Protein AF-A0A8J6VLK1-F1 (afdb_monomer)

Mean predicted aligned error: 10.71 Å

Solvent-accessible surface area (backbone atoms only — not comparable to full-atom values): 8715 Å² total; per-residue (Å²): 132,84,77,88,84,84,88,88,78,76,74,64,90,90,67,52,43,70,64,50,46,56,55,45,25,78,74,69,78,52,86,76,86,52,73,69,57,40,74,74,72,68,67,75,60,45,76,45,78,41,61,60,67,65,59,52,51,52,56,49,54,55,53,46,72,74,38,74,77,52,62,78,78,62,76,53,60,64,62,54,32,58,75,71,73,48,83,78,76,85,73,88,83,77,78,84,93,61,104,47,65,68,46,72,30,38,53,79,77,70,54,44,61,44,67,68,56,51,49,53,64,71,66,50,78,81,78,76,79,84,125

Sequence (131 aa):
MTKPFVVVVTGRPGSGKTTLAHKLVGQIHCTALCRDEFKEGYVNSIVVCTVDPYLAKARFIERGLANFTRERFHGDKATLSSKEGIELLVGKYYPPEMDLPTLTVDTTDGYSPTLEQIIAFVMRPKTLIGK

Structure (mmCIF, N/CA/C/O backbone):
data_AF-A0A8J6VLK1-F1
#
_entry.id   AF-A0A8J6VLK1-F1
#
loop_
_atom_site.group_PDB
_atom_site.id
_atom_site.type_symbol
_atom_site.label_atom_id
_atom_site.label_alt_id
_atom_site.label_comp_id
_atom_site.label_asym_id
_atom_site.label_entity_id
_atom_site.label_seq_id
_atom_site.pdbx_PDB_ins_code
_atom_site.Cartn_x
_atom_site.Cartn_y
_atom_site.Cartn_z
_atom_site.occupancy
_atom_site.B_iso_or_equiv
_atom_site.auth_seq_id
_atom_site.auth_comp_id
_atom_site.auth_asym_id
_atom_site.auth_atom_id
_atom_site.pdbx_PDB_model_num
ATOM 1 N N . MET A 1 1 ? 12.387 25.722 6.739 1.00 49.88 1 MET A N 1
ATOM 2 C CA . MET A 1 1 ? 11.255 24.839 7.097 1.00 49.88 1 MET A CA 1
ATOM 3 C C . MET A 1 1 ? 11.788 23.699 7.944 1.00 49.88 1 MET A C 1
ATOM 5 O O . MET A 1 1 ? 12.787 23.100 7.561 1.00 49.88 1 MET A O 1
ATOM 9 N N . THR A 1 2 ? 11.181 23.427 9.094 1.00 71.25 2 THR A N 1
ATOM 10 C CA . THR A 1 2 ? 11.481 22.232 9.892 1.00 71.25 2 THR A CA 1
ATOM 11 C C . THR A 1 2 ? 10.940 21.004 9.159 1.00 71.25 2 THR A C 1
ATOM 13 O O . THR A 1 2 ? 9.825 21.029 8.641 1.00 71.25 2 THR A O 1
ATOM 16 N N . LYS A 1 3 ? 11.742 19.940 9.044 1.00 74.50 3 LYS A N 1
ATOM 17 C CA . LYS A 1 3 ? 11.248 18.682 8.469 1.00 74.50 3 LYS A CA 1
ATOM 18 C C . LYS A 1 3 ? 10.219 18.068 9.427 1.00 74.50 3 LYS A C 1
ATOM 20 O O . LYS A 1 3 ? 10.479 18.067 10.632 1.00 74.50 3 LYS A O 1
ATOM 25 N N . PRO A 1 4 ? 9.097 17.525 8.926 1.00 83.06 4 PRO A N 1
ATOM 26 C CA . PRO A 1 4 ? 8.221 16.708 9.755 1.00 83.06 4 PRO A CA 1
ATOM 27 C C . PRO A 1 4 ? 9.006 15.502 10.293 1.00 83.06 4 PRO A C 1
ATOM 29 O O . PRO A 1 4 ? 9.884 14.974 9.605 1.00 83.06 4 PRO A O 1
ATOM 32 N N . PHE A 1 5 ? 8.710 15.081 11.523 1.00 81.38 5 PHE A N 1
ATOM 33 C CA . PHE A 1 5 ? 9.345 13.924 12.154 1.00 81.38 5 PHE A CA 1
ATOM 34 C C . PHE A 1 5 ? 8.366 12.748 12.233 1.00 81.38 5 PHE A C 1
ATOM 36 O O . PHE A 1 5 ? 7.159 12.938 12.357 1.00 81.38 5 PHE A O 1
ATOM 43 N N . VAL A 1 6 ? 8.895 11.526 12.154 1.00 87.56 6 VAL A N 1
ATOM 44 C CA . VAL A 1 6 ? 8.138 10.277 12.308 1.00 87.56 6 VAL A CA 1
ATOM 45 C C . VAL A 1 6 ? 8.743 9.509 13.474 1.00 87.56 6 VAL A C 1
ATOM 47 O O . VAL A 1 6 ? 9.956 9.307 13.517 1.00 87.56 6 VAL A O 1
ATOM 50 N N . VAL A 1 7 ? 7.903 9.073 14.412 1.00 88.25 7 VAL A N 1
ATOM 51 C CA . VAL A 1 7 ? 8.312 8.235 15.547 1.00 88.25 7 VAL A CA 1
ATOM 52 C C . VAL A 1 7 ? 7.909 6.793 15.258 1.00 88.25 7 VAL A C 1
ATOM 54 O O . VAL A 1 7 ? 6.735 6.508 15.036 1.00 88.25 7 VAL A O 1
ATOM 57 N N . VAL A 1 8 ? 8.878 5.874 15.267 1.00 91.19 8 VAL A N 1
ATOM 58 C CA . VAL A 1 8 ? 8.639 4.443 15.029 1.00 91.19 8 VAL A CA 1
ATOM 59 C C . VAL A 1 8 ? 8.629 3.699 16.362 1.00 91.19 8 VAL A C 1
ATOM 61 O O . VAL A 1 8 ? 9.651 3.618 17.039 1.00 91.19 8 VAL A O 1
ATOM 64 N N . VAL A 1 9 ? 7.483 3.117 16.723 1.00 90.69 9 VAL A N 1
ATOM 65 C CA . VAL A 1 9 ? 7.336 2.261 17.911 1.00 90.69 9 VAL A CA 1
ATOM 66 C C . VAL A 1 9 ? 7.326 0.796 17.465 1.00 90.69 9 VAL A C 1
ATOM 68 O O . VAL A 1 9 ? 6.412 0.357 16.772 1.00 90.69 9 VAL A O 1
ATOM 71 N N . THR A 1 10 ? 8.345 0.024 17.849 1.00 92.69 10 THR A N 1
ATOM 72 C CA . THR A 1 10 ? 8.532 -1.378 17.424 1.00 92.69 10 THR A CA 1
ATOM 73 C C . THR A 1 10 ? 8.761 -2.317 18.615 1.00 92.69 10 THR A C 1
ATOM 75 O O . THR A 1 10 ? 9.049 -1.870 19.721 1.00 92.69 10 THR A O 1
ATOM 78 N N . GLY A 1 11 ? 8.588 -3.627 18.413 1.00 89.19 11 GLY A N 1
ATOM 79 C CA . GLY A 1 11 ? 8.733 -4.658 19.449 1.00 89.19 11 GLY A CA 1
ATOM 80 C C . GLY A 1 11 ? 7.999 -5.966 19.121 1.00 89.19 11 GLY A C 1
ATOM 81 O O . GLY A 1 11 ? 7.178 -6.026 18.201 1.00 89.19 11 GLY A O 1
ATOM 82 N N . ARG A 1 12 ? 8.274 -7.033 19.886 1.00 88.06 12 ARG A N 1
ATOM 83 C CA . ARG A 1 12 ? 7.633 -8.357 19.721 1.00 88.06 12 ARG A CA 1
ATOM 84 C C . ARG A 1 12 ? 6.106 -8.286 19.911 1.00 88.06 12 ARG A C 1
ATOM 86 O O . ARG A 1 12 ? 5.625 -7.391 20.610 1.00 88.06 12 ARG A O 1
ATOM 93 N N 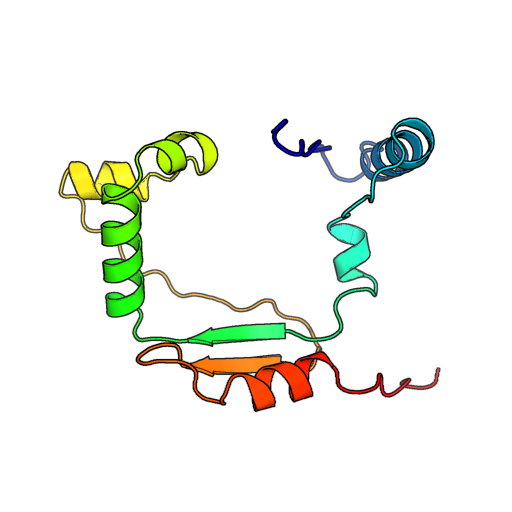. PRO A 1 13 ? 5.298 -9.191 19.322 1.00 86.50 13 PRO A N 1
ATOM 94 C CA . PRO A 1 13 ? 3.877 -9.327 19.675 1.00 86.50 13 PRO A CA 1
ATOM 95 C C . PRO A 1 13 ? 3.682 -9.389 21.203 1.00 86.50 13 PRO A C 1
ATOM 97 O O . PRO A 1 13 ? 4.484 -10.017 21.887 1.00 86.50 13 PRO A O 1
ATOM 100 N N . GLY A 1 14 ? 2.689 -8.672 21.743 1.00 85.44 14 GLY A N 1
ATOM 101 C CA . GLY A 1 14 ? 2.448 -8.570 23.194 1.00 85.44 14 GLY A CA 1
ATOM 102 C C . GLY A 1 14 ? 3.321 -7.573 23.979 1.00 85.44 14 GLY A C 1
ATOM 103 O O . GLY A 1 14 ? 3.037 -7.321 25.142 1.00 85.44 14 GLY A O 1
ATOM 104 N N . SER A 1 15 ? 4.332 -6.930 23.377 1.00 93.88 15 SER A N 1
ATOM 105 C CA . SER A 1 15 ? 5.268 -6.039 24.098 1.00 93.88 15 SER A CA 1
ATOM 106 C C . SER A 1 15 ? 4.722 -4.651 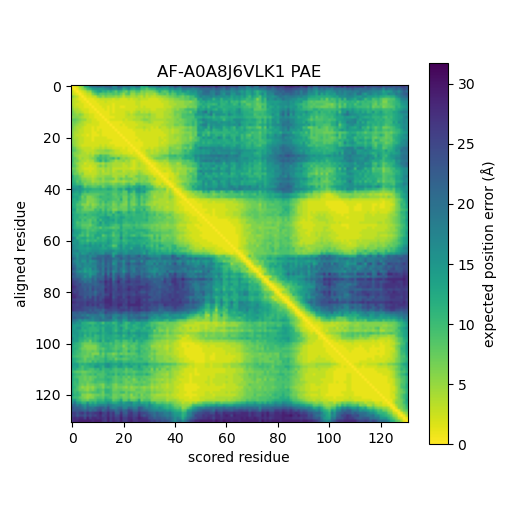24.498 1.00 93.88 15 SER A C 1
ATOM 108 O O . SER A 1 15 ? 5.504 -3.769 24.837 1.00 93.88 15 SER A O 1
ATOM 110 N N . GLY A 1 16 ? 3.416 -4.395 24.372 1.00 91.75 16 GLY A N 1
ATOM 111 C CA . GLY A 1 16 ? 2.799 -3.107 24.742 1.00 91.75 16 GLY A CA 1
ATOM 112 C C . GLY A 1 16 ? 3.019 -1.929 23.775 1.00 91.75 16 GLY A C 1
ATOM 113 O O . GLY A 1 16 ? 2.579 -0.818 24.054 1.00 91.75 16 GLY A O 1
ATOM 114 N N . LYS A 1 17 ? 3.654 -2.146 22.617 1.00 94.06 17 LYS A N 1
ATOM 115 C CA . LYS A 1 17 ? 3.931 -1.108 21.597 1.00 94.06 17 LYS A CA 1
ATOM 116 C C . LYS A 1 17 ? 2.686 -0.349 21.110 1.00 94.06 17 LYS A C 1
ATOM 118 O O . LYS A 1 17 ? 2.751 0.868 20.982 1.00 94.06 17 LYS A O 1
ATOM 123 N N . THR A 1 18 ? 1.551 -1.024 20.922 1.00 88.06 18 THR A N 1
ATOM 124 C CA . THR A 1 18 ? 0.277 -0.379 20.550 1.00 88.06 18 THR A CA 1
ATOM 125 C C . THR A 1 18 ? -0.217 0.549 21.664 1.00 88.06 18 THR A C 1
ATOM 127 O O . THR A 1 18 ? -0.536 1.706 21.414 1.00 88.06 18 THR A O 1
ATOM 130 N N . THR A 1 19 ? -0.180 0.095 22.922 1.00 91.81 19 THR A N 1
ATOM 131 C CA . THR A 1 19 ? -0.539 0.915 24.092 1.00 91.81 19 THR A CA 1
ATOM 132 C C . THR A 1 19 ? 0.365 2.139 24.234 1.00 91.81 19 THR A C 1
ATOM 134 O O . THR A 1 19 ? -0.120 3.233 24.520 1.00 91.81 19 THR A O 1
ATOM 137 N N . LEU A 1 20 ? 1.675 1.977 24.025 1.00 92.62 20 LEU A N 1
ATOM 138 C CA . LEU A 1 20 ? 2.626 3.086 24.065 1.00 92.62 20 LEU A CA 1
ATOM 139 C C . LEU A 1 20 ? 2.364 4.096 22.941 1.00 92.62 20 LEU A C 1
ATOM 141 O O . LEU A 1 20 ? 2.345 5.294 23.208 1.00 92.62 20 LEU A O 1
ATOM 145 N N . ALA A 1 21 ? 2.124 3.629 21.713 1.00 91.75 21 ALA A N 1
ATOM 146 C CA . ALA A 1 21 ? 1.833 4.495 20.572 1.00 91.75 21 ALA A CA 1
ATOM 147 C C . ALA 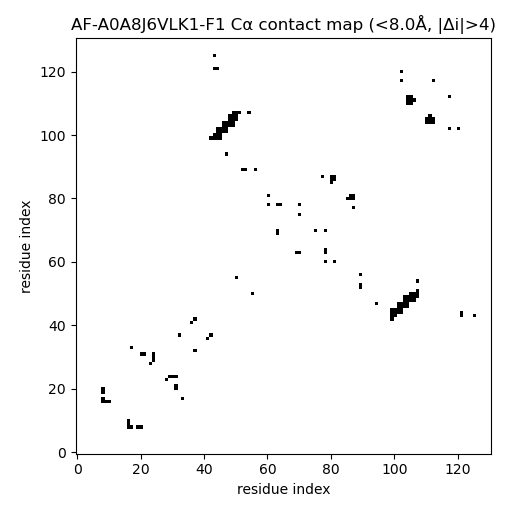A 1 21 ? 0.594 5.376 20.818 1.00 91.75 21 ALA A C 1
ATOM 149 O O . ALA A 1 21 ? 0.661 6.586 20.615 1.00 91.75 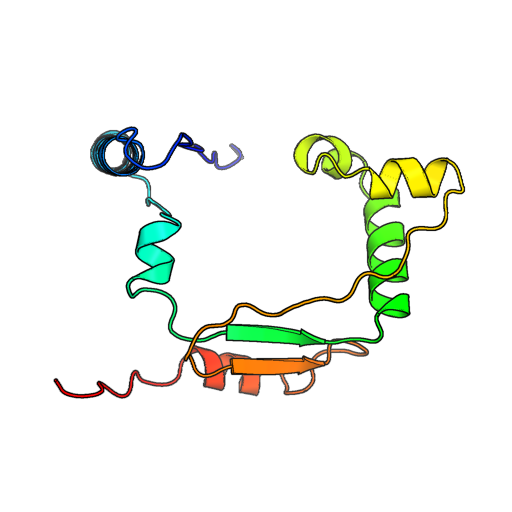21 ALA A O 1
ATOM 150 N N . HIS A 1 22 ? -0.496 4.809 21.347 1.00 89.12 22 HIS A N 1
ATOM 151 C CA . HIS A 1 22 ? -1.707 5.575 21.683 1.00 89.12 22 HIS A CA 1
ATOM 152 C C . HIS A 1 22 ? -1.498 6.577 22.818 1.00 89.12 22 HIS A C 1
ATOM 154 O O . HIS A 1 22 ? -1.993 7.701 22.756 1.00 89.12 22 HIS A O 1
ATOM 160 N N . LYS A 1 23 ? -0.716 6.214 23.843 1.00 92.19 23 LYS A N 1
ATOM 161 C CA . LYS A 1 23 ? -0.344 7.163 24.904 1.00 92.19 23 LYS A CA 1
ATOM 162 C C . LYS A 1 23 ? 0.489 8.322 24.361 1.00 92.19 23 LYS A C 1
ATOM 164 O O . LYS A 1 23 ? 0.266 9.456 24.771 1.00 92.19 23 LYS A O 1
ATOM 169 N N . LEU A 1 24 ? 1.419 8.048 23.443 1.00 91.56 24 LEU A N 1
ATOM 170 C CA . LEU A 1 24 ? 2.227 9.082 22.797 1.00 91.56 24 LEU A CA 1
ATOM 171 C C . LEU A 1 24 ? 1.344 10.051 22.010 1.00 91.56 24 LEU A C 1
ATOM 173 O O . LEU A 1 24 ? 1.456 11.252 22.222 1.00 91.56 24 LEU A O 1
ATOM 177 N N . VAL A 1 25 ? 0.416 9.555 21.188 1.00 90.50 25 VAL A N 1
ATOM 178 C CA . VAL A 1 25 ? -0.532 10.391 20.425 1.00 90.50 25 VAL A CA 1
ATOM 179 C C . VAL A 1 25 ? -1.225 11.439 21.295 1.00 90.50 25 VAL A C 1
ATOM 181 O O . VAL A 1 25 ? -1.259 12.611 20.922 1.00 90.50 25 VAL A O 1
ATOM 184 N N . GLY A 1 26 ? -1.712 11.041 22.475 1.00 85.69 26 GLY A N 1
ATOM 185 C CA . GLY A 1 26 ? -2.379 11.956 23.406 1.00 85.69 26 GLY A CA 1
ATOM 186 C C . GLY A 1 26 ? -1.472 13.045 23.995 1.00 85.69 26 GLY A C 1
ATOM 187 O O . GLY A 1 26 ? -1.980 14.064 24.447 1.00 85.69 26 GLY A O 1
ATOM 188 N N . GLN A 1 27 ? -0.152 12.846 23.988 1.00 89.88 27 GLN A N 1
ATOM 189 C CA . GLN A 1 27 ? 0.836 13.755 24.585 1.00 89.88 27 GLN A CA 1
ATOM 190 C C . GLN A 1 27 ? 1.533 14.646 23.551 1.00 89.88 27 GLN A C 1
ATOM 192 O O . GLN A 1 27 ? 1.861 15.789 23.848 1.00 89.88 27 GLN A O 1
ATOM 197 N N . ILE A 1 28 ? 1.781 14.129 22.344 1.00 87.75 28 ILE A N 1
ATOM 198 C CA . ILE A 1 28 ? 2.503 14.850 21.280 1.00 87.75 28 ILE A CA 1
ATOM 199 C C . ILE A 1 28 ? 1.589 15.344 20.151 1.00 87.75 28 ILE A C 1
ATOM 201 O O . ILE A 1 28 ? 2.084 15.877 19.161 1.00 87.75 28 ILE A O 1
ATOM 205 N N . HIS A 1 29 ? 0.268 15.182 20.298 1.00 81.88 29 HIS A N 1
ATOM 206 C CA . HIS A 1 29 ? -0.762 15.648 19.360 1.00 81.88 29 HIS A CA 1
ATOM 207 C C . HIS A 1 29 ? -0.517 15.218 17.902 1.00 81.88 29 HIS A C 1
ATOM 209 O O . HIS A 1 29 ? -0.728 15.987 16.965 1.00 81.88 29 HIS A O 1
ATOM 215 N N . CYS A 1 30 ? -0.059 13.981 17.703 1.00 83.62 30 CYS A N 1
ATOM 216 C CA . CYS A 1 30 ? 0.185 13.405 16.380 1.00 83.62 30 CYS A CA 1
ATOM 217 C C . CYS A 1 30 ? -0.813 12.283 16.058 1.00 83.62 30 CYS A C 1
ATOM 219 O O . CYS A 1 30 ? -1.519 11.799 16.934 1.00 83.62 30 CYS A O 1
ATOM 221 N N . THR A 1 31 ? -0.850 11.813 14.812 1.00 84.38 31 THR A N 1
ATOM 222 C CA . THR A 1 31 ? -1.642 10.633 14.423 1.00 84.38 31 THR A CA 1
ATOM 223 C C . THR A 1 31 ? -0.821 9.354 14.613 1.00 84.38 31 THR A C 1
ATOM 225 O O . THR A 1 31 ? 0.327 9.297 14.171 1.00 84.38 31 THR A O 1
ATOM 228 N N . ALA A 1 32 ? -1.391 8.315 15.234 1.00 83.25 32 ALA A N 1
ATOM 229 C CA . ALA A 1 32 ? -0.798 6.974 15.224 1.00 83.25 32 ALA A CA 1
ATOM 230 C C . ALA A 1 32 ? -1.213 6.224 13.957 1.00 83.25 32 ALA A C 1
ATOM 232 O O . ALA A 1 32 ? -2.392 6.153 13.623 1.00 83.25 32 ALA A O 1
ATOM 233 N N . LEU A 1 33 ? -0.234 5.627 13.281 1.00 84.44 33 LEU A N 1
ATOM 234 C CA . LEU A 1 33 ? -0.444 4.708 12.167 1.00 84.44 33 LEU A CA 1
ATOM 235 C C . LEU A 1 33 ? -0.008 3.315 12.638 1.00 84.44 33 LEU A C 1
ATOM 237 O O . LEU A 1 33 ? 1.185 3.019 12.704 1.00 84.44 33 LEU A O 1
ATOM 241 N N . CYS A 1 34 ? -0.968 2.476 13.027 1.00 80.31 34 CYS A N 1
ATOM 242 C CA . CYS A 1 34 ? -0.709 1.168 13.626 1.00 80.31 34 CYS A CA 1
ATOM 243 C C . CYS A 1 34 ? -0.967 0.042 12.617 1.00 80.31 34 CYS A C 1
ATOM 245 O O . CYS A 1 34 ? -2.067 -0.101 12.091 1.00 80.31 34 CYS A O 1
ATOM 247 N N . ARG A 1 35 ? 0.051 -0.793 12.360 1.00 79.00 35 ARG A N 1
ATOM 248 C CA . ARG A 1 35 ? -0.036 -1.909 11.398 1.00 79.00 35 ARG A CA 1
ATOM 249 C C . ARG A 1 35 ? -1.184 -2.869 11.710 1.00 79.00 35 ARG A C 1
ATOM 251 O O . ARG A 1 35 ? -1.844 -3.336 10.788 1.00 79.00 35 ARG A O 1
ATOM 258 N N . ASP A 1 36 ? -1.363 -3.202 12.981 1.00 73.56 36 ASP A N 1
ATOM 259 C CA . ASP A 1 36 ? -2.340 -4.205 13.394 1.00 73.56 36 ASP A CA 1
ATOM 260 C C . ASP A 1 36 ? -3.767 -3.625 13.260 1.00 73.56 36 ASP A C 1
ATOM 262 O O . ASP A 1 36 ? -4.636 -4.271 12.687 1.00 73.56 36 ASP A O 1
ATOM 266 N N . GLU A 1 37 ? -3.964 -2.342 13.584 1.00 74.50 37 GLU A N 1
ATOM 267 C CA . GLU A 1 37 ? -5.234 -1.633 13.351 1.00 74.50 37 GLU A CA 1
ATOM 268 C C . GLU A 1 37 ? -5.579 -1.507 11.865 1.00 74.50 37 GLU A C 1
ATOM 270 O O . GLU A 1 37 ? -6.734 -1.692 11.482 1.00 74.50 37 GLU A O 1
ATOM 275 N N . PHE A 1 38 ? -4.594 -1.243 10.996 1.00 75.88 38 PHE A N 1
ATOM 276 C CA . PHE A 1 38 ? -4.843 -1.233 9.553 1.00 75.88 38 PHE A CA 1
ATOM 277 C C . PHE A 1 38 ? -5.438 -2.557 9.072 1.00 75.88 38 PHE A C 1
ATOM 279 O O . PHE A 1 38 ? -6.409 -2.544 8.314 1.00 75.88 38 PHE A O 1
ATOM 286 N N . LYS A 1 39 ? -4.905 -3.684 9.558 1.00 67.44 39 LYS A N 1
ATOM 287 C CA . LYS A 1 39 ? -5.411 -5.019 9.219 1.00 67.44 39 LYS A CA 1
ATOM 288 C C . LYS A 1 39 ? -6.824 -5.279 9.747 1.00 67.44 39 LYS A C 1
ATOM 290 O O . LYS A 1 39 ? -7.552 -6.036 9.119 1.00 67.44 39 LYS A O 1
ATOM 295 N N . GLU A 1 40 ? -7.204 -4.663 10.862 1.00 66.94 40 GLU A N 1
ATOM 296 C CA . GLU A 1 40 ? -8.455 -4.943 11.578 1.00 66.94 40 GLU A CA 1
ATOM 297 C C . GLU A 1 40 ? -9.643 -4.046 11.178 1.00 66.94 40 GLU A C 1
ATOM 299 O O . GLU A 1 40 ? -10.746 -4.254 11.678 1.00 66.94 40 GLU A O 1
ATOM 304 N N . GLY A 1 41 ? -9.484 -3.088 10.251 1.00 65.25 41 GLY A N 1
ATOM 305 C CA . GLY A 1 41 ? -10.658 -2.363 9.733 1.00 65.25 41 GLY A CA 1
ATOM 306 C C . GLY A 1 41 ? -10.442 -1.048 8.983 1.00 65.25 41 GLY A C 1
ATOM 307 O O . GLY A 1 41 ? -11.418 -0.471 8.496 1.00 65.25 41 GLY A O 1
ATOM 308 N N . TYR A 1 42 ? -9.208 -0.546 8.865 1.00 73.94 42 TYR A N 1
ATOM 309 C CA . TYR A 1 42 ? -8.963 0.714 8.143 1.00 73.94 42 TYR A CA 1
ATOM 310 C C . TYR A 1 42 ? -8.657 0.531 6.651 1.00 73.94 42 TYR A C 1
ATOM 312 O O . TYR A 1 42 ? -8.903 1.453 5.871 1.00 73.94 42 TYR A O 1
ATOM 320 N N . VAL A 1 43 ? -8.141 -0.627 6.221 1.00 78.94 43 VAL A N 1
ATOM 321 C CA . VAL A 1 43 ? -7.877 -0.872 4.793 1.00 78.94 43 VAL A CA 1
ATOM 322 C C . VAL A 1 43 ? -9.203 -1.159 4.080 1.00 78.94 43 VAL A C 1
ATOM 324 O O . VAL A 1 43 ? -9.870 -2.147 4.358 1.00 78.94 43 VAL A O 1
ATOM 327 N N . ASN A 1 44 ? -9.595 -0.273 3.162 1.00 81.31 44 ASN A N 1
ATOM 328 C CA . ASN A 1 44 ? -10.852 -0.369 2.400 1.00 81.31 44 ASN A CA 1
ATOM 329 C C . ASN A 1 44 ? -10.655 -0.944 0.986 1.00 81.31 44 ASN A C 1
ATOM 331 O O . ASN A 1 44 ? -11.573 -1.476 0.362 1.00 81.31 44 ASN A O 1
ATOM 335 N N . SER A 1 45 ? -9.459 -0.774 0.434 1.00 88.00 45 SER A N 1
ATOM 336 C CA . SER A 1 45 ? -9.138 -1.171 -0.930 1.00 88.00 45 SER A CA 1
ATOM 337 C C . SER A 1 45 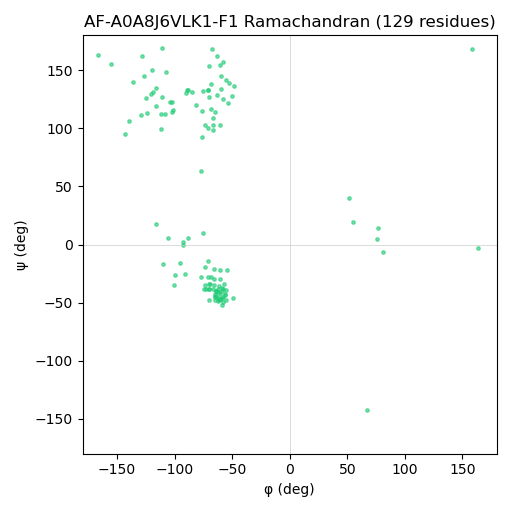? -7.647 -1.425 -1.065 1.00 88.00 45 SER A C 1
ATOM 339 O O . SER A 1 45 ? -6.852 -0.870 -0.303 1.00 88.00 45 SER A O 1
ATOM 341 N N . ILE A 1 46 ? -7.282 -2.248 -2.041 1.00 90.75 46 ILE A N 1
ATOM 342 C CA . ILE A 1 46 ? -5.891 -2.470 -2.424 1.00 90.75 46 ILE A CA 1
ATOM 343 C C . ILE A 1 46 ? -5.721 -1.961 -3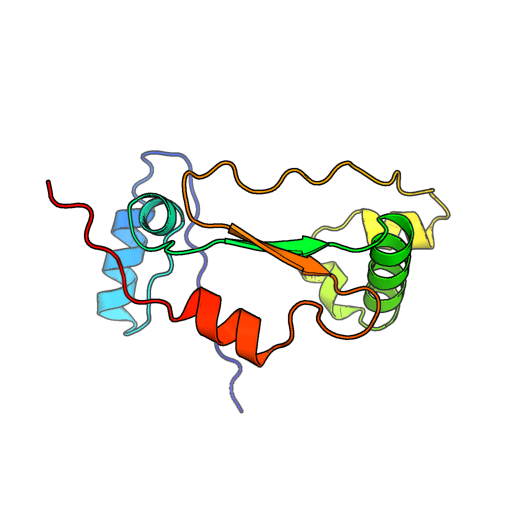.852 1.00 90.75 46 ILE A C 1
ATOM 345 O O . ILE A 1 46 ? -6.550 -2.232 -4.717 1.00 90.75 46 ILE A O 1
ATOM 349 N N . VAL A 1 47 ? -4.645 -1.220 -4.100 1.00 94.12 47 VAL A N 1
ATOM 350 C CA . VAL A 1 47 ? -4.214 -0.864 -5.453 1.00 94.12 47 VAL A CA 1
ATOM 351 C C . VAL A 1 47 ? -2.856 -1.511 -5.682 1.00 94.12 47 VAL A C 1
ATOM 353 O O . VAL A 1 47 ? -1.911 -1.252 -4.937 1.00 94.12 47 VAL A O 1
ATOM 356 N N . VAL A 1 48 ? -2.774 -2.382 -6.682 1.00 94.69 48 VAL A N 1
ATOM 357 C CA . VAL A 1 48 ? -1.560 -3.116 -7.040 1.00 94.69 48 VAL A CA 1
ATOM 358 C C . VAL A 1 48 ? -1.025 -2.555 -8.344 1.00 94.69 48 VAL A C 1
ATOM 360 O O . VAL A 1 48 ? -1.639 -2.722 -9.394 1.00 94.69 48 VAL A O 1
ATOM 363 N N . CYS A 1 49 ? 0.134 -1.905 -8.293 1.00 95.50 49 CYS A N 1
ATOM 364 C CA . CYS A 1 49 ? 0.812 -1.483 -9.511 1.00 95.50 49 CYS A CA 1
ATOM 365 C C . CYS A 1 49 ? 1.470 -2.687 -10.190 1.00 95.50 49 CYS A C 1
ATOM 367 O O . CYS A 1 49 ? 2.208 -3.439 -9.551 1.00 95.50 49 CYS A O 1
ATOM 369 N N . THR A 1 50 ? 1.253 -2.828 -11.491 1.00 94.44 50 THR A N 1
ATOM 370 C CA . THR A 1 50 ? 1.900 -3.825 -12.339 1.00 94.44 50 THR A CA 1
ATOM 371 C C . THR A 1 50 ? 2.700 -3.149 -13.437 1.00 94.44 50 THR A C 1
ATOM 373 O O . THR A 1 50 ? 2.408 -2.036 -13.869 1.00 94.44 50 THR A O 1
ATOM 376 N N . VAL A 1 51 ? 3.757 -3.827 -13.849 1.00 94.94 51 VAL A N 1
ATOM 377 C CA . VAL A 1 51 ? 4.632 -3.483 -14.965 1.00 94.94 51 VAL A CA 1
ATOM 378 C C . VAL A 1 51 ? 5.475 -4.726 -15.242 1.00 94.94 51 VAL A C 1
ATOM 380 O O . VAL A 1 51 ? 5.572 -5.610 -14.381 1.00 94.94 51 VAL A O 1
ATOM 383 N N . ASP A 1 52 ? 6.102 -4.795 -16.412 1.00 92.69 52 ASP A N 1
ATOM 384 C CA . ASP A 1 52 ? 7.132 -5.795 -16.662 1.00 92.69 52 ASP A CA 1
ATOM 385 C C . ASP A 1 52 ? 8.183 -5.806 -15.517 1.00 92.69 52 ASP A C 1
ATOM 387 O O . ASP A 1 52 ? 8.723 -4.751 -15.152 1.00 92.69 52 ASP A O 1
ATOM 391 N N . PRO A 1 53 ? 8.478 -6.972 -14.914 1.00 88.75 53 PRO A N 1
ATOM 392 C CA . PRO A 1 53 ? 9.401 -7.063 -13.786 1.00 88.75 53 PRO A CA 1
ATOM 393 C C . PRO A 1 53 ? 10.832 -6.584 -14.086 1.00 88.75 53 PRO A C 1
ATOM 395 O O . PRO A 1 53 ? 11.509 -6.072 -13.187 1.00 88.75 53 PRO A O 1
ATOM 398 N N . TYR A 1 54 ? 11.303 -6.705 -15.331 1.00 89.31 54 TYR A N 1
ATOM 399 C CA . TYR A 1 54 ? 12.616 -6.197 -15.733 1.00 89.31 54 TYR A CA 1
ATOM 400 C C . TYR A 1 54 ? 12.599 -4.675 -15.860 1.00 89.31 54 TYR A C 1
ATOM 402 O O . TYR A 1 54 ? 13.535 -4.015 -15.405 1.00 89.31 54 TYR A O 1
ATOM 410 N N . LEU A 1 55 ? 11.510 -4.098 -16.370 1.00 91.50 55 LEU A N 1
ATOM 411 C CA . LEU A 1 55 ? 11.307 -2.650 -16.370 1.00 91.50 55 LEU A CA 1
ATOM 412 C C . LEU A 1 55 ? 11.208 -2.079 -14.942 1.00 91.50 55 LEU A C 1
ATOM 414 O O . LEU A 1 55 ? 11.799 -1.034 -14.656 1.00 91.50 55 LEU A O 1
ATOM 418 N N . ALA A 1 56 ? 10.536 -2.769 -14.011 1.00 89.31 56 ALA A N 1
ATOM 419 C CA . ALA A 1 56 ? 10.534 -2.393 -12.592 1.00 89.31 56 ALA A CA 1
ATOM 420 C C . ALA A 1 56 ? 11.951 -2.385 -11.999 1.00 89.31 56 ALA A C 1
ATOM 422 O O . ALA A 1 56 ? 12.337 -1.419 -11.333 1.00 89.31 56 ALA A O 1
ATOM 423 N N . LYS A 1 57 ? 12.738 -3.437 -12.272 1.00 84.38 57 LYS A N 1
ATOM 424 C CA . LYS A 1 57 ? 14.136 -3.555 -11.832 1.00 84.38 57 LYS A CA 1
ATOM 425 C C . LYS A 1 57 ? 15.002 -2.428 -12.401 1.00 84.38 57 LYS A C 1
ATOM 427 O O . LYS A 1 57 ?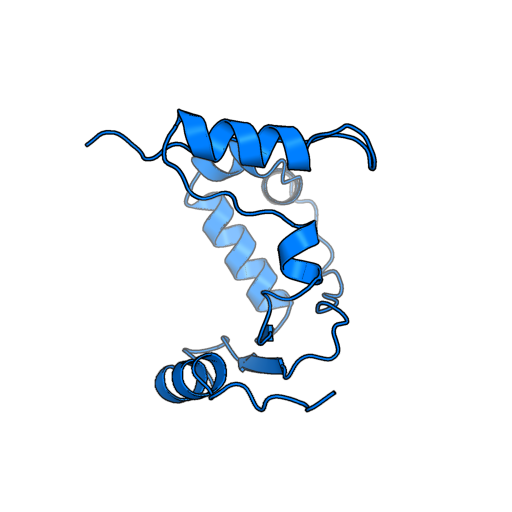 15.734 -1.797 -11.642 1.00 84.38 57 LYS A O 1
ATOM 432 N N . ALA A 1 58 ? 14.890 -2.136 -13.696 1.00 87.00 58 ALA A N 1
ATOM 433 C CA . ALA A 1 58 ? 15.632 -1.052 -14.339 1.00 87.00 58 ALA A CA 1
ATOM 434 C C . ALA A 1 58 ? 15.338 0.306 -13.674 1.00 87.00 58 ALA A C 1
ATOM 436 O O . ALA A 1 58 ? 16.262 0.994 -13.237 1.00 87.00 58 ALA A O 1
ATOM 437 N N . ARG A 1 59 ? 14.051 0.637 -13.479 1.00 88.38 59 ARG A N 1
ATOM 438 C CA . ARG A 1 59 ? 13.612 1.866 -12.788 1.00 88.38 59 ARG A CA 1
ATOM 439 C C . ARG A 1 59 ? 14.088 1.927 -11.333 1.00 88.38 59 ARG A C 1
ATOM 441 O O . ARG A 1 59 ? 14.382 3.009 -10.828 1.00 88.38 59 ARG A O 1
ATOM 448 N N . PHE A 1 60 ? 14.138 0.794 -10.632 1.00 82.88 60 PHE A N 1
ATOM 449 C CA . PHE A 1 60 ? 14.640 0.727 -9.257 1.00 82.88 60 PHE A CA 1
ATOM 450 C C . PHE A 1 60 ? 16.135 1.073 -9.181 1.00 82.88 60 PHE A C 1
ATOM 452 O O . PHE A 1 60 ? 16.517 1.926 -8.377 1.00 82.88 60 PHE A O 1
ATOM 459 N N . ILE A 1 61 ? 16.957 0.470 -10.050 1.00 79.75 61 ILE A N 1
ATOM 460 C CA . ILE A 1 61 ? 18.407 0.714 -10.114 1.00 79.75 61 ILE A CA 1
ATOM 461 C C . ILE A 1 61 ? 18.692 2.177 -10.472 1.00 79.75 61 ILE A C 1
ATOM 463 O O . ILE A 1 61 ? 19.448 2.843 -9.767 1.00 79.75 61 ILE A O 1
ATOM 467 N N . GLU A 1 62 ? 18.040 2.699 -11.514 1.00 83.62 62 GLU A N 1
ATOM 468 C CA . GLU A 1 62 ? 18.202 4.087 -11.965 1.00 83.62 62 GLU A CA 1
ATOM 469 C C . GLU A 1 62 ? 17.921 5.089 -10.831 1.00 83.62 62 GLU A C 1
ATOM 471 O O . GLU A 1 62 ? 18.734 5.970 -10.541 1.00 83.62 62 GLU A O 1
ATOM 476 N N . ARG A 1 63 ? 16.806 4.907 -10.109 1.00 79.94 63 ARG A N 1
ATOM 477 C CA . ARG A 1 63 ? 16.442 5.765 -8.968 1.00 79.94 63 ARG A CA 1
ATOM 478 C C . ARG A 1 63 ? 17.415 5.641 -7.795 1.00 79.94 63 ARG A C 1
ATOM 480 O O . ARG A 1 63 ? 17.632 6.629 -7.094 1.00 79.94 63 ARG A O 1
ATOM 487 N N . GLY A 1 64 ? 17.965 4.450 -7.554 1.00 73.62 64 GLY A N 1
ATOM 488 C CA . GLY A 1 64 ? 18.961 4.212 -6.508 1.00 73.62 64 GLY A CA 1
ATOM 489 C C . GLY A 1 64 ? 20.270 4.957 -6.776 1.00 73.62 64 GLY A C 1
ATOM 490 O O . GLY A 1 64 ? 20.814 5.590 -5.873 1.00 73.62 64 GLY A O 1
ATOM 491 N N . LEU A 1 65 ? 20.729 4.952 -8.031 1.00 74.56 65 LEU A N 1
ATOM 492 C CA . LEU A 1 65 ? 21.930 5.675 -8.457 1.00 74.56 65 LEU A CA 1
ATOM 493 C C . LEU A 1 65 ? 21.739 7.201 -8.431 1.00 74.56 65 LEU A C 1
ATOM 495 O O . LEU A 1 65 ? 22.672 7.925 -8.088 1.00 74.56 65 LEU A O 1
ATOM 499 N N . ALA A 1 66 ? 20.533 7.692 -8.731 1.00 78.69 66 ALA A N 1
ATOM 500 C CA . ALA A 1 66 ? 20.239 9.125 -8.776 1.00 78.69 66 ALA A CA 1
ATOM 501 C C . ALA A 1 66 ? 20.141 9.810 -7.394 1.00 78.69 66 ALA A C 1
ATOM 503 O O . ALA A 1 66 ? 20.235 11.036 -7.320 1.00 78.69 66 ALA A O 1
ATOM 504 N N . ASN A 1 67 ? 19.931 9.076 -6.288 1.00 68.62 67 ASN A N 1
ATOM 505 C CA . ASN A 1 67 ? 19.758 9.690 -4.963 1.00 68.62 67 ASN A CA 1
ATOM 506 C C . ASN A 1 67 ? 20.394 8.888 -3.812 1.00 68.62 67 ASN A C 1
ATOM 508 O O . ASN A 1 67 ? 19.768 8.030 -3.183 1.00 68.62 67 ASN A O 1
ATOM 512 N N . PHE A 1 68 ? 21.623 9.275 -3.459 1.00 58.78 68 PHE A N 1
ATOM 513 C CA . PHE A 1 68 ? 22.459 8.627 -2.443 1.00 58.78 68 PHE A CA 1
ATOM 514 C C . PHE A 1 68 ? 21.856 8.618 -1.022 1.00 58.78 68 PHE A C 1
ATOM 516 O O . PHE A 1 68 ? 22.196 7.768 -0.202 1.00 58.78 68 PHE A O 1
ATOM 523 N N . THR A 1 69 ? 20.918 9.518 -0.694 1.00 62.19 69 THR A N 1
ATOM 524 C CA . THR A 1 69 ? 20.303 9.536 0.650 1.00 62.19 69 THR A CA 1
ATOM 525 C C . THR A 1 69 ? 19.350 8.369 0.925 1.00 62.19 69 THR A C 1
ATOM 527 O O . THR A 1 69 ? 19.031 8.125 2.090 1.00 62.19 69 THR A O 1
ATOM 530 N N . ARG A 1 70 ? 18.918 7.617 -0.100 1.00 55.09 70 ARG A N 1
ATOM 531 C CA . ARG A 1 70 ? 18.042 6.445 0.076 1.00 55.09 70 ARG A CA 1
ATOM 532 C C . ARG A 1 70 ? 18.762 5.196 0.581 1.00 55.09 70 ARG A C 1
ATOM 534 O O . ARG A 1 70 ? 18.148 4.422 1.310 1.00 55.09 70 ARG A O 1
ATOM 541 N N . GLU A 1 71 ? 20.054 5.037 0.298 1.00 51.09 71 GLU A N 1
ATOM 542 C CA . GLU A 1 71 ? 20.844 3.898 0.801 1.00 51.09 71 GLU A CA 1
ATOM 543 C C . GLU A 1 71 ? 20.822 3.821 2.338 1.00 51.09 71 GLU A C 1
ATOM 545 O O . GLU A 1 71 ? 20.769 2.735 2.911 1.00 51.09 71 GLU A O 1
ATOM 550 N N . ARG A 1 72 ? 20.772 4.978 3.015 1.00 49.62 72 ARG A N 1
ATOM 551 C CA . ARG A 1 72 ? 20.831 5.072 4.482 1.00 49.62 72 ARG A CA 1
ATOM 552 C C . ARG A 1 72 ? 19.608 4.519 5.216 1.00 49.62 72 ARG A C 1
ATOM 554 O O . ARG A 1 72 ? 19.755 4.111 6.362 1.00 49.62 72 ARG A O 1
ATOM 561 N N . PHE A 1 73 ? 18.423 4.529 4.603 1.00 46.97 73 PHE A N 1
ATOM 562 C CA . PHE A 1 73 ? 17.171 4.163 5.288 1.00 46.97 73 PHE A CA 1
ATOM 563 C C . PHE A 1 73 ? 16.568 2.839 4.821 1.00 46.97 73 PHE A C 1
ATOM 565 O O . PHE A 1 73 ? 15.726 2.289 5.525 1.00 46.97 73 PHE A O 1
ATOM 572 N N . HIS A 1 74 ? 16.990 2.318 3.666 1.00 55.25 74 HIS A N 1
ATOM 573 C CA . HIS A 1 74 ? 16.412 1.095 3.114 1.00 55.25 74 HIS A CA 1
ATOM 574 C C . HIS A 1 74 ? 17.185 -0.183 3.457 1.00 55.25 74 HIS A C 1
ATOM 576 O O . HIS A 1 74 ? 16.626 -1.263 3.317 1.00 55.25 74 HIS A O 1
ATOM 582 N N . GLY A 1 75 ? 18.441 -0.106 3.922 1.00 49.47 75 GLY A N 1
ATOM 583 C CA . GLY A 1 75 ? 19.251 -1.317 4.145 1.00 49.47 75 GLY A CA 1
ATOM 584 C C . GLY A 1 75 ? 19.363 -2.199 2.889 1.00 49.47 75 GLY A C 1
ATOM 585 O O . GLY A 1 75 ? 19.651 -3.392 2.987 1.00 49.47 75 GLY A O 1
ATOM 586 N N . ASP A 1 76 ? 19.092 -1.617 1.716 1.00 54.16 76 ASP A N 1
ATOM 587 C CA . ASP A 1 76 ? 18.931 -2.325 0.456 1.00 54.16 76 ASP A CA 1
ATOM 588 C C . ASP A 1 76 ? 20.300 -2.797 -0.027 1.00 54.16 76 ASP A C 1
ATOM 590 O O . ASP A 1 76 ? 21.075 -2.045 -0.621 1.00 54.16 76 ASP A O 1
ATOM 594 N N . LYS A 1 77 ? 20.576 -4.091 0.160 1.00 51.56 77 LYS A N 1
ATOM 595 C CA . LYS A 1 77 ? 21.690 -4.772 -0.514 1.00 51.56 77 LYS A CA 1
ATOM 596 C C . LYS A 1 77 ? 21.619 -4.614 -2.037 1.00 51.56 77 LYS A C 1
ATOM 598 O O . LYS A 1 77 ? 22.644 -4.696 -2.691 1.00 51.56 77 LYS A O 1
ATOM 603 N N . ALA A 1 78 ? 20.444 -4.332 -2.599 1.00 52.69 78 ALA A N 1
ATOM 604 C CA . ALA A 1 78 ? 20.229 -4.198 -4.033 1.00 52.69 78 ALA A CA 1
ATOM 605 C C . ALA A 1 78 ? 21.023 -3.047 -4.687 1.00 52.69 78 ALA A C 1
ATOM 607 O O . ALA A 1 78 ? 21.570 -3.219 -5.779 1.00 52.69 78 ALA A O 1
ATOM 608 N N . THR A 1 79 ? 21.160 -1.896 -4.024 1.00 51.81 79 THR A N 1
ATOM 609 C CA . THR A 1 79 ? 21.930 -0.763 -4.571 1.00 51.81 79 THR A CA 1
ATOM 610 C C . THR A 1 79 ? 23.439 -1.027 -4.511 1.00 51.81 79 THR A C 1
ATOM 612 O O . THR A 1 79 ? 24.163 -0.667 -5.437 1.00 51.81 79 THR A O 1
ATOM 615 N N . LEU A 1 80 ? 23.903 -1.727 -3.466 1.00 51.41 80 LEU A N 1
ATOM 616 C CA . LEU A 1 80 ? 25.298 -2.166 -3.315 1.00 51.41 80 LEU A CA 1
ATOM 617 C C . LEU A 1 80 ? 25.650 -3.272 -4.324 1.00 51.41 80 LEU A C 1
ATOM 619 O O . LEU A 1 80 ? 26.615 -3.135 -5.064 1.00 51.41 80 LEU A O 1
ATOM 623 N N . SER A 1 81 ? 24.802 -4.294 -4.454 1.00 53.03 81 SER A N 1
ATOM 624 C CA . SER A 1 81 ? 24.952 -5.385 -5.424 1.00 53.03 81 SER A CA 1
ATOM 625 C C . SER A 1 81 ? 24.981 -4.889 -6.872 1.00 53.03 81 SER A C 1
ATOM 627 O O . SER A 1 81 ? 25.772 -5.383 -7.666 1.00 53.03 81 SER A O 1
ATOM 629 N N . SER A 1 82 ? 24.189 -3.865 -7.212 1.00 52.56 82 SER A N 1
ATOM 630 C CA . SER A 1 82 ? 24.215 -3.256 -8.552 1.00 52.56 82 SER A CA 1
ATOM 631 C C . SER A 1 82 ? 25.506 -2.468 -8.817 1.00 52.56 82 SER A C 1
ATOM 633 O O . SER A 1 82 ? 25.994 -2.468 -9.943 1.00 52.56 82 SER A O 1
ATOM 635 N N . LYS A 1 83 ? 26.086 -1.825 -7.790 1.00 52.59 83 LYS A N 1
ATOM 636 C CA . LYS A 1 83 ? 27.404 -1.166 -7.873 1.00 52.59 83 LYS A CA 1
ATOM 637 C C . LYS A 1 83 ? 28.559 -2.171 -7.974 1.00 52.59 83 LYS A C 1
ATOM 639 O O . LYS A 1 83 ? 29.583 -1.850 -8.564 1.00 52.59 83 LYS A O 1
ATOM 644 N N . GLU A 1 84 ? 28.383 -3.374 -7.430 1.00 56.06 84 GLU A N 1
ATOM 645 C CA . GLU A 1 84 ? 29.364 -4.471 -7.435 1.00 56.06 84 GLU A CA 1
ATOM 646 C C . GLU A 1 84 ? 29.198 -5.445 -8.622 1.00 56.06 84 GLU A C 1
ATOM 648 O O . GLU A 1 84 ? 29.939 -6.420 -8.722 1.00 56.06 84 GLU A O 1
ATOM 653 N N . GLY A 1 85 ? 28.246 -5.204 -9.535 1.00 53.16 85 GLY A N 1
ATOM 654 C CA . GLY A 1 85 ? 28.018 -6.047 -10.719 1.00 53.16 85 GLY A CA 1
ATOM 655 C C . GLY A 1 85 ? 27.291 -7.372 -10.445 1.00 53.16 85 GLY A C 1
ATOM 656 O O . GLY A 1 85 ? 27.277 -8.255 -11.300 1.00 53.16 85 GLY A O 1
ATOM 657 N N . ILE A 1 86 ? 26.674 -7.528 -9.273 1.00 55.03 86 ILE A N 1
ATOM 658 C CA . ILE A 1 86 ? 25.894 -8.711 -8.900 1.00 55.03 86 ILE A CA 1
ATOM 659 C C . ILE A 1 86 ? 24.490 -8.599 -9.503 1.00 55.03 86 ILE A C 1
ATOM 661 O O . ILE A 1 86 ? 23.721 -7.682 -9.197 1.00 55.03 86 ILE A O 1
ATOM 665 N N . GLU A 1 87 ? 24.128 -9.565 -10.345 1.00 55.00 87 GLU A N 1
ATOM 666 C CA . GLU A 1 87 ? 22.815 -9.629 -10.974 1.00 55.00 87 GLU A CA 1
ATOM 667 C C . GLU A 1 87 ? 21.716 -9.895 -9.932 1.00 55.00 87 GLU A C 1
ATOM 669 O O . GLU A 1 87 ? 21.581 -10.988 -9.384 1.00 55.00 87 GLU A O 1
ATOM 674 N N . LEU A 1 88 ? 20.895 -8.882 -9.650 1.00 57.84 88 LEU A N 1
ATOM 675 C CA . LEU A 1 88 ? 19.719 -9.060 -8.801 1.00 57.84 88 LEU A CA 1
ATOM 676 C C . LEU A 1 88 ? 18.688 -9.927 -9.520 1.00 57.84 88 LEU A C 1
ATOM 678 O O . LEU A 1 88 ? 18.146 -9.520 -10.551 1.00 57.84 88 LEU A O 1
ATOM 682 N N . LEU A 1 89 ? 18.383 -11.098 -8.973 1.00 61.88 89 LEU A N 1
ATOM 683 C CA . LEU A 1 89 ? 17.291 -11.920 -9.480 1.00 61.88 89 LEU A CA 1
ATOM 684 C C . LEU A 1 89 ? 15.974 -11.143 -9.391 1.00 61.88 89 LEU A C 1
ATOM 686 O O . LEU A 1 89 ? 15.661 -10.526 -8.370 1.00 61.88 89 LEU A O 1
ATOM 690 N N . VAL A 1 90 ? 15.194 -11.182 -10.469 1.00 70.81 90 VAL A N 1
ATOM 691 C CA . VAL A 1 90 ? 13.834 -10.648 -10.474 1.00 70.81 90 VAL A CA 1
ATOM 692 C C . VAL A 1 90 ? 12.968 -11.586 -9.632 1.00 70.81 90 VAL A C 1
ATOM 694 O O . VAL A 1 90 ? 12.587 -12.671 -10.068 1.00 70.81 90 VAL A O 1
ATOM 697 N N . GLY A 1 91 ? 12.713 -11.196 -8.384 1.00 71.00 91 GLY A N 1
ATOM 698 C CA . GLY A 1 91 ? 11.839 -11.942 -7.483 1.00 71.00 91 GLY A CA 1
ATOM 699 C C . GLY A 1 91 ? 10.370 -11.859 -7.905 1.00 71.00 91 GLY A C 1
ATOM 700 O O . GLY A 1 91 ? 9.940 -10.882 -8.518 1.00 71.00 91 GLY A O 1
ATOM 701 N N . LYS A 1 92 ? 9.576 -12.872 -7.538 1.00 75.50 92 LYS A N 1
ATOM 702 C CA . LYS A 1 92 ? 8.113 -12.803 -7.657 1.00 75.50 92 LYS A CA 1
ATOM 703 C C . LYS A 1 92 ? 7.559 -11.832 -6.616 1.00 75.50 92 LYS A C 1
ATOM 705 O O . LYS A 1 92 ? 7.912 -11.920 -5.441 1.00 75.50 92 LYS A O 1
ATOM 710 N N . TYR A 1 93 ? 6.673 -10.940 -7.046 1.00 82.31 93 TYR A N 1
ATOM 711 C CA . TYR A 1 93 ? 5.881 -10.110 -6.147 1.00 82.31 93 TYR A CA 1
ATOM 712 C C . TYR A 1 93 ? 4.570 -10.823 -5.810 1.00 82.31 93 TYR A C 1
ATOM 714 O O . TYR A 1 93 ? 3.865 -11.274 -6.711 1.00 82.31 93 TYR A O 1
ATOM 722 N N . TYR A 1 94 ? 4.251 -10.903 -4.520 1.00 81.75 94 TYR A N 1
ATOM 723 C CA . TYR A 1 94 ? 2.984 -11.434 -4.027 1.00 81.75 94 TYR A CA 1
ATOM 724 C C . TYR A 1 94 ? 2.192 -10.276 -3.408 1.00 81.75 94 TYR A C 1
ATOM 726 O O . TYR A 1 94 ? 2.639 -9.719 -2.398 1.00 81.75 94 TYR A O 1
ATOM 734 N N . PRO A 1 95 ? 1.064 -9.866 -4.015 1.00 82.31 95 PRO A N 1
ATOM 735 C CA . PRO A 1 95 ? 0.179 -8.871 -3.424 1.00 82.31 95 PRO A CA 1
ATOM 736 C C . PRO A 1 95 ? -0.321 -9.308 -2.037 1.00 82.31 95 PRO A C 1
ATOM 738 O O . PRO A 1 95 ? -0.353 -10.506 -1.751 1.00 82.31 95 PRO A O 1
ATOM 741 N N . PRO A 1 96 ? -0.741 -8.368 -1.171 1.00 80.94 96 PRO A N 1
ATOM 742 C CA . PRO A 1 96 ? -1.353 -8.720 0.104 1.00 80.94 96 PRO A CA 1
ATOM 743 C C . PRO A 1 96 ? -2.594 -9.596 -0.102 1.00 80.94 96 PRO A C 1
ATOM 745 O O . PRO A 1 96 ? -3.524 -9.202 -0.803 1.00 80.94 96 PRO A O 1
ATOM 748 N N . GLU A 1 97 ? -2.625 -10.760 0.542 1.00 80.06 97 GLU A N 1
ATOM 749 C CA . GLU A 1 97 ? -3.804 -11.625 0.583 1.00 80.06 97 GLU A CA 1
ATOM 750 C C . GLU A 1 97 ? -4.816 -11.042 1.576 1.00 80.06 97 GLU A C 1
ATOM 752 O O . GLU A 1 97 ? -4.742 -11.267 2.785 1.00 80.06 97 GLU A O 1
ATOM 757 N N . MET A 1 98 ? -5.734 -10.222 1.071 1.00 81.31 98 MET A N 1
ATOM 758 C CA . MET A 1 98 ? -6.856 -9.692 1.840 1.00 81.31 98 MET A CA 1
ATOM 759 C C . MET A 1 98 ? -8.121 -9.784 0.995 1.00 81.31 98 MET A C 1
ATOM 761 O O . MET A 1 98 ? -8.090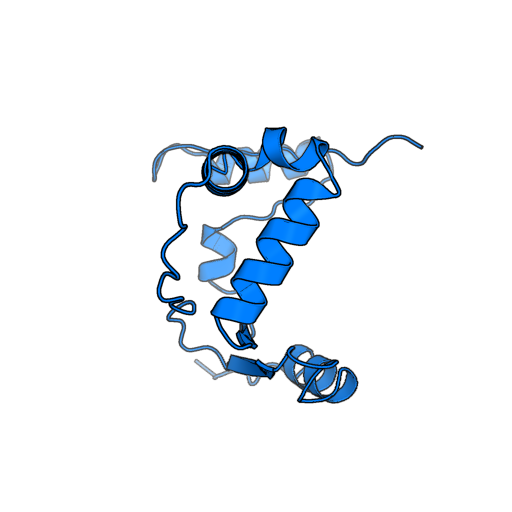 -9.471 -0.194 1.00 81.31 98 MET A O 1
ATOM 765 N N . ASP A 1 99 ? -9.236 -10.157 1.620 1.00 83.50 99 ASP A N 1
ATOM 766 C CA . ASP A 1 99 ? -10.559 -10.154 0.989 1.00 83.50 99 ASP A CA 1
ATOM 767 C C . ASP A 1 99 ? -11.113 -8.722 0.919 1.00 83.50 99 ASP A C 1
ATOM 769 O O . ASP A 1 99 ? -12.070 -8.338 1.589 1.00 83.50 99 ASP A O 1
ATOM 773 N N . LEU A 1 100 ? -10.404 -7.877 0.173 1.00 85.56 100 LEU A N 1
ATOM 774 C CA . LEU A 1 100 ? -10.741 -6.485 -0.071 1.00 85.56 100 LEU A CA 1
ATOM 775 C C . LEU A 1 100 ? -10.766 -6.241 -1.574 1.00 85.56 100 LEU A C 1
ATOM 777 O O . LEU A 1 100 ? -9.926 -6.786 -2.301 1.00 85.56 100 LEU A O 1
ATOM 781 N N . PRO A 1 101 ? -11.663 -5.373 -2.072 1.00 90.38 101 PRO A N 1
ATOM 782 C CA . PRO A 1 101 ? -11.676 -5.113 -3.495 1.00 90.38 101 PRO A CA 1
ATOM 783 C C . PRO A 1 101 ? -10.345 -4.482 -3.905 1.00 90.38 101 PRO A C 1
ATOM 785 O O . PRO A 1 101 ? -9.889 -3.497 -3.301 1.00 90.38 101 PRO A O 1
ATOM 788 N N . THR A 1 102 ? -9.743 -5.088 -4.927 1.00 92.69 102 THR A N 1
ATOM 789 C CA . THR A 1 102 ? -8.378 -4.842 -5.390 1.00 92.69 102 THR A CA 1
ATOM 790 C C . THR A 1 102 ? -8.398 -4.345 -6.833 1.00 92.69 102 THR A C 1
ATOM 792 O O . THR A 1 102 ? -9.065 -4.940 -7.676 1.00 92.69 102 THR A O 1
ATOM 795 N N . LEU A 1 103 ? -7.682 -3.256 -7.115 1.00 95.50 103 LEU A N 1
ATOM 796 C CA . LEU A 1 103 ? -7.502 -2.713 -8.458 1.00 95.50 103 LEU A CA 1
ATOM 797 C C . LEU A 1 103 ? -6.058 -2.905 -8.899 1.00 95.50 103 LEU A C 1
ATOM 799 O O . LEU A 1 103 ? -5.136 -2.465 -8.214 1.00 95.50 103 LEU A O 1
ATOM 803 N N . THR A 1 104 ? -5.871 -3.505 -10.065 1.00 96.06 104 THR A N 1
ATOM 804 C CA . THR A 1 104 ? -4.566 -3.575 -10.719 1.00 96.06 104 THR A CA 1
ATOM 805 C C . THR A 1 104 ? -4.376 -2.357 -11.618 1.00 96.06 104 THR A C 1
ATOM 807 O O . THR A 1 104 ? -5.278 -2.015 -12.381 1.00 96.06 104 THR A O 1
ATOM 810 N N . VAL A 1 105 ? -3.217 -1.705 -11.524 1.00 97.94 105 VAL A N 1
ATOM 811 C CA . VAL A 1 105 ? -2.864 -0.510 -12.301 1.00 97.94 105 VAL A CA 1
ATOM 812 C C . VAL A 1 105 ? -1.570 -0.764 -13.058 1.00 97.94 105 VAL A C 1
ATOM 814 O O . VAL A 1 105 ? -0.507 -0.875 -12.449 1.00 97.94 105 VAL A O 1
ATOM 817 N N . ASP A 1 106 ? -1.641 -0.822 -14.382 1.00 97.38 106 ASP A N 1
ATOM 818 C CA . ASP A 1 106 ? -0.456 -0.824 -15.230 1.00 97.38 106 ASP A CA 1
ATOM 819 C C . ASP A 1 106 ? 0.206 0.560 -15.199 1.00 97.38 106 ASP A C 1
ATOM 821 O O . ASP A 1 106 ? -0.436 1.590 -15.419 1.00 97.38 106 ASP A O 1
ATOM 825 N N . THR A 1 107 ? 1.500 0.562 -14.886 1.00 97.44 107 THR A N 1
ATOM 826 C CA . THR A 1 107 ? 2.353 1.753 -14.780 1.00 97.44 107 THR A CA 1
ATOM 827 C C . THR A 1 107 ? 3.480 1.761 -15.817 1.00 97.44 107 THR A C 1
ATOM 829 O O . THR A 1 107 ? 4.488 2.458 -15.651 1.00 97.44 107 THR A O 1
ATOM 832 N N . THR A 1 108 ? 3.366 0.945 -16.870 1.00 96.81 108 THR A N 1
ATOM 833 C CA . THR A 1 108 ? 4.348 0.861 -17.959 1.00 96.81 108 THR A CA 1
ATOM 834 C C . THR A 1 108 ? 4.513 2.221 -18.630 1.00 96.81 108 THR A C 1
ATOM 836 O O . THR A 1 108 ? 5.632 2.735 -18.667 1.00 96.81 108 THR A O 1
ATOM 839 N N . ASP A 1 109 ? 3.405 2.837 -19.045 1.00 94.81 109 ASP A N 1
ATOM 840 C CA . ASP 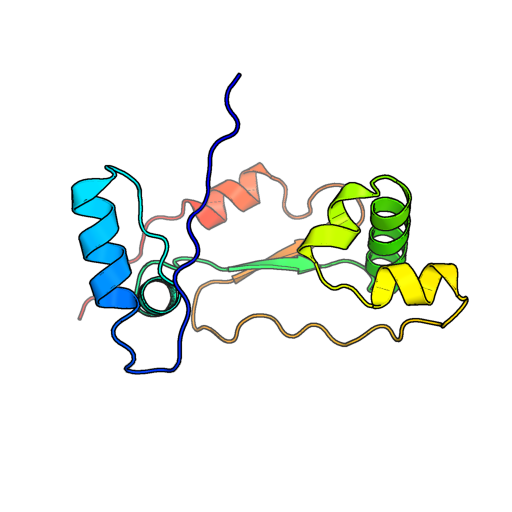A 1 109 ? 3.353 4.180 -19.624 1.00 94.81 109 ASP A CA 1
ATOM 841 C C . ASP A 1 109 ? 2.120 4.934 -19.099 1.00 94.81 109 ASP A C 1
ATOM 843 O O . ASP A 1 109 ? 0.981 4.612 -19.435 1.00 94.81 109 ASP A O 1
ATOM 847 N N . GLY A 1 110 ? 2.339 5.892 -18.196 1.00 94.31 110 GLY A N 1
ATOM 848 C CA . GLY A 1 110 ? 1.254 6.548 -17.463 1.00 94.31 110 GLY A CA 1
ATOM 849 C C . GLY A 1 110 ? 0.528 5.604 -16.495 1.00 94.31 110 GLY A C 1
ATOM 850 O O . GLY A 1 110 ? 1.162 4.791 -15.822 1.00 94.31 110 GLY A O 1
ATOM 851 N N . TYR A 1 111 ? -0.795 5.755 -16.391 1.00 97.69 111 TYR A N 1
ATOM 852 C CA . TYR A 1 111 ? -1.659 4.914 -15.560 1.00 97.69 111 TYR A CA 1
ATOM 853 C C . TYR A 1 111 ? -2.773 4.313 -16.413 1.00 97.69 111 TYR A C 1
ATOM 855 O O . TYR A 1 111 ? -3.524 5.048 -17.058 1.00 97.69 111 TYR A O 1
ATOM 863 N N . SER A 1 112 ? -2.898 2.990 -16.375 1.00 97.06 112 SER A N 1
ATOM 864 C CA . SER A 1 112 ? -4.037 2.266 -16.935 1.00 97.06 112 SER A CA 1
ATOM 865 C C . SER A 1 112 ? -4.591 1.313 -15.873 1.00 97.06 112 SER A C 1
ATOM 867 O O . SER A 1 112 ? -3.901 0.364 -15.496 1.00 97.06 112 SER A O 1
ATOM 869 N N . PRO A 1 113 ? -5.800 1.547 -15.332 1.00 97.31 113 PRO A N 1
ATOM 870 C CA . PRO A 1 113 ? -6.774 2.586 -15.696 1.00 97.31 113 PRO A CA 1
ATOM 871 C C . PRO A 1 113 ? -6.315 4.019 -15.366 1.00 97.31 113 PRO A C 1
ATOM 873 O O . PRO A 1 113 ? -5.326 4.210 -14.657 1.00 97.31 113 PRO A O 1
ATOM 876 N N . THR A 1 114 ? -7.033 5.027 -15.877 1.00 97.75 114 THR A N 1
ATOM 877 C CA . THR A 1 114 ? -6.655 6.440 -15.696 1.00 97.75 114 THR A CA 1
ATOM 878 C C . THR A 1 114 ? -6.684 6.852 -14.225 1.00 97.75 114 THR A C 1
ATOM 880 O O . THR A 1 114 ? -7.325 6.213 -13.384 1.00 97.75 114 THR A O 1
ATOM 883 N N . LEU A 1 115 ? -6.022 7.963 -13.895 1.00 97.50 115 LEU A N 1
ATOM 884 C CA . LEU A 1 115 ? -5.976 8.465 -12.523 1.00 97.50 115 LEU A CA 1
ATOM 885 C C . LEU A 1 115 ? -7.378 8.735 -11.953 1.00 97.50 115 LEU A C 1
ATOM 887 O O . LEU A 1 115 ? -7.642 8.413 -10.797 1.00 97.50 115 LEU A O 1
ATOM 891 N N . GLU A 1 116 ? -8.298 9.257 -12.764 1.00 97.56 116 GLU A N 1
ATOM 892 C CA . GLU A 1 116 ? -9.689 9.506 -12.374 1.00 97.56 116 GLU A CA 1
ATOM 893 C C . GLU A 1 116 ? -10.404 8.206 -11.987 1.00 97.56 116 GLU A C 1
ATOM 895 O O . GLU A 1 116 ? -11.129 8.161 -10.992 1.00 97.56 116 GLU A O 1
ATOM 900 N N . GLN A 1 117 ? -10.166 7.127 -12.734 1.00 97.12 117 GLN A N 1
ATOM 901 C CA . GLN A 1 117 ? -10.745 5.812 -12.462 1.00 97.12 117 GLN A CA 1
ATOM 902 C C . GLN A 1 117 ? -10.151 5.182 -11.194 1.00 97.12 117 GLN A C 1
ATOM 904 O O . GLN A 1 117 ? -10.881 4.582 -10.402 1.00 97.12 117 GLN A O 1
ATOM 909 N N . ILE A 1 118 ? -8.847 5.366 -10.958 1.00 97.50 118 ILE A N 1
ATOM 910 C CA . ILE A 1 118 ? -8.186 4.938 -9.716 1.00 97.50 118 ILE A CA 1
ATOM 911 C C . ILE A 1 118 ? -8.789 5.680 -8.518 1.00 97.50 118 ILE A C 1
ATOM 913 O O . ILE A 1 118 ? -9.133 5.055 -7.514 1.00 97.50 118 ILE A O 1
ATOM 917 N N . ILE A 1 119 ? -8.974 7.000 -8.623 1.00 96.06 119 ILE A N 1
ATOM 918 C CA . ILE A 1 119 ? -9.597 7.810 -7.567 1.00 96.06 119 ILE A CA 1
ATOM 919 C C . ILE A 1 119 ? -11.028 7.335 -7.305 1.00 96.06 119 ILE A C 1
ATOM 921 O O . ILE A 1 119 ? -11.389 7.117 -6.149 1.00 96.06 119 ILE A O 1
ATOM 925 N N . ALA A 1 120 ? -11.826 7.118 -8.353 1.00 95.06 120 ALA A N 1
ATOM 926 C CA . ALA A 1 120 ? -13.191 6.617 -8.215 1.00 95.06 120 ALA A CA 1
ATOM 927 C C . ALA A 1 120 ? -13.236 5.254 -7.502 1.00 95.06 120 ALA A C 1
ATOM 929 O O . ALA A 1 120 ? -14.080 5.034 -6.632 1.00 95.06 120 ALA A O 1
ATOM 930 N N . PHE A 1 121 ? -12.294 4.358 -7.809 1.00 94.88 121 PHE A N 1
ATOM 931 C CA . PHE A 1 121 ? -12.175 3.065 -7.141 1.00 94.88 121 PHE A CA 1
ATOM 932 C C . PHE A 1 121 ? -11.836 3.193 -5.649 1.00 94.88 121 PHE A C 1
ATOM 934 O O . PHE A 1 121 ? -12.437 2.489 -4.833 1.00 94.88 121 PHE A O 1
ATOM 941 N N . VAL A 1 122 ? -10.889 4.068 -5.290 1.00 92.38 122 VAL A N 1
ATOM 942 C CA . VAL A 1 122 ? -10.444 4.281 -3.899 1.00 92.38 122 VAL A CA 1
ATOM 943 C C . VAL A 1 122 ? -11.528 4.967 -3.065 1.00 92.38 122 VAL A C 1
ATOM 945 O O . VAL A 1 122 ? -11.730 4.615 -1.903 1.00 92.38 122 VAL A O 1
ATOM 948 N N . MET A 1 123 ? -12.245 5.919 -3.664 1.00 91.12 123 MET A N 1
ATOM 949 C CA . MET A 1 123 ? -13.266 6.737 -3.002 1.00 91.12 123 MET A CA 1
ATOM 950 C C . MET A 1 123 ? -14.665 6.108 -3.031 1.00 91.12 123 MET A C 1
ATOM 952 O O . MET A 1 123 ? -15.626 6.747 -2.598 1.00 91.12 123 MET A O 1
ATOM 956 N N . ARG A 1 124 ? -14.805 4.871 -3.532 1.00 87.00 124 ARG A N 1
ATOM 957 C CA . ARG A 1 124 ? -16.097 4.176 -3.580 1.00 87.00 124 ARG A CA 1
ATOM 958 C C . ARG A 1 124 ? -16.763 4.165 -2.190 1.00 87.00 124 ARG A C 1
ATOM 960 O O . ARG A 1 124 ? -16.074 3.926 -1.189 1.00 87.00 124 ARG A O 1
ATOM 967 N N . PRO A 1 125 ? -18.088 4.383 -2.100 1.00 78.12 125 PRO A N 1
ATOM 968 C CA . PRO A 1 125 ? -18.807 4.266 -0.839 1.00 78.12 125 PRO A CA 1
ATOM 969 C C . PRO A 1 125 ? -18.575 2.887 -0.221 1.00 78.12 125 PRO A C 1
ATOM 971 O O . PRO A 1 125 ? -18.545 1.878 -0.928 1.00 78.12 125 PRO A O 1
ATOM 974 N N . LYS A 1 126 ? -18.430 2.831 1.106 1.00 67.12 126 LYS A N 1
ATOM 975 C CA . LYS A 1 126 ? -18.409 1.548 1.808 1.00 67.12 126 LYS A CA 1
ATOM 976 C C . LYS A 1 126 ? -19.781 0.902 1.643 1.00 67.12 126 LYS A C 1
ATOM 978 O O . LYS A 1 126 ? -20.761 1.408 2.187 1.00 67.12 126 LYS A O 1
ATOM 983 N N . THR A 1 127 ? -19.857 -0.225 0.943 1.00 57.84 127 THR A N 1
ATOM 984 C CA . THR A 1 127 ? -20.988 -1.133 1.121 1.00 57.84 127 THR A CA 1
ATOM 985 C C . THR A 1 127 ? -20.849 -1.682 2.533 1.00 57.84 127 THR A C 1
ATOM 987 O O . THR A 1 127 ? -19.963 -2.492 2.799 1.00 57.84 127 THR A O 1
ATOM 990 N N . LEU A 1 128 ? -21.652 -1.178 3.472 1.00 49.59 128 LEU A N 1
ATOM 991 C CA . LEU A 1 128 ? -21.775 -1.800 4.783 1.00 49.59 128 LEU A CA 1
ATOM 992 C C . LEU A 1 128 ? -22.303 -3.213 4.532 1.00 49.59 128 LEU A C 1
ATOM 994 O O . LEU A 1 128 ? -23.479 -3.391 4.220 1.00 49.59 128 LEU A O 1
ATOM 998 N N . ILE A 1 129 ? -21.428 -4.215 4.605 1.00 48.47 129 ILE A N 1
ATOM 999 C CA . ILE A 1 129 ? -21.873 -5.596 4.743 1.00 48.47 129 ILE A CA 1
ATOM 1000 C C . ILE A 1 129 ? -22.505 -5.643 6.129 1.00 48.47 129 ILE A C 1
ATOM 1002 O O . ILE A 1 129 ? -21.800 -5.654 7.136 1.00 48.47 129 ILE A O 1
ATOM 1006 N N . GLY A 1 130 ? -23.834 -5.544 6.164 1.00 42.56 130 GLY A N 1
ATOM 1007 C CA . GLY A 1 130 ? -24.603 -5.667 7.389 1.00 42.56 130 GLY A CA 1
ATOM 1008 C C . GLY A 1 130 ? -24.250 -6.977 8.085 1.00 42.56 130 GLY A C 1
ATOM 1009 O O . GLY A 1 130 ? -24.379 -8.055 7.502 1.00 42.56 130 GLY A O 1
ATOM 1010 N N . LYS A 1 131 ? -23.791 -6.857 9.325 1.00 36.69 131 LYS A N 1
ATOM 1011 C CA . LYS A 1 131 ? -23.917 -7.873 10.362 1.00 36.69 131 LYS A CA 1
ATOM 1012 C C . LYS A 1 131 ? -24.525 -7.201 11.577 1.00 36.69 131 LYS A C 1
ATOM 1014 O O . LYS A 1 131 ? -24.107 -6.055 11.860 1.00 36.69 131 LYS A O 1
#

Secondary structure (DSSP, 8-state):
-PPP-------STTSSHHHHHHHHHHHHT-----HHHIIIII---EEEEE--HHHHHHHHHHHHHH-GGGHHHH--HHHHHHHTT-----PPP-----SS-EEEEE-SSS-BS-HHHHHHHHT--------

Radius of gyration: 19.25 Å; Cα contacts (8 Å, |Δi|>4): 81; chains: 1; bounding box: 54×38×44 Å

Foldseek 3Di:
DDDDDDDDQDDDPPPCSVVVQVVVCVVVVDDDDDPVVCQVPVDAEAEAEDDPLVVVLVVVQVVCVVDVVVCVPPVDVSNVCVVVVNDDDSDDDDPDPDPHHYHYWYPHPATVVHPVVVCCVRPPDDPPPDD

pLDDT: mean 79.25, std 15.99, range [36.69, 97.94]